Protein AF-A0A0Q8ZQS4-F1 (afdb_monomer_lite)

Structure (mmCIF, N/CA/C/O backbone):
data_AF-A0A0Q8ZQS4-F1
#
_entry.id   AF-A0A0Q8ZQS4-F1
#
loop_
_atom_site.group_PDB
_atom_site.id
_atom_site.type_symbol
_atom_site.label_atom_id
_atom_site.label_alt_id
_atom_site.label_comp_id
_atom_site.label_asym_id
_atom_site.label_entity_id
_atom_site.label_seq_id
_atom_site.pdbx_PDB_ins_code
_atom_site.Cartn_x
_atom_site.Cartn_y
_atom_site.Cartn_z
_atom_site.occupancy
_atom_site.B_iso_or_equiv
_atom_site.auth_seq_id
_atom_site.auth_comp_id
_atom_site.auth_asym_id
_atom_site.auth_atom_id
_atom_site.pdbx_PDB_model_num
ATOM 1 N N . MET A 1 1 ? -5.658 13.304 -2.889 1.00 61.09 1 MET A N 1
ATOM 2 C CA . MET A 1 1 ? -6.257 12.949 -1.589 1.00 61.09 1 MET A CA 1
ATOM 3 C C . MET A 1 1 ? -5.174 12.224 -0.826 1.00 61.09 1 MET A C 1
ATOM 5 O O . MET A 1 1 ? -4.507 11.416 -1.463 1.00 61.09 1 MET A O 1
ATOM 9 N N . TYR A 1 2 ? -4.907 12.568 0.432 1.00 70.38 2 TYR A N 1
ATOM 10 C CA . TYR A 1 2 ? -3.935 11.800 1.210 1.00 70.38 2 TYR A CA 1
ATOM 11 C C . TYR A 1 2 ? -4.625 10.543 1.742 1.00 70.38 2 TYR A C 1
ATOM 13 O O . TYR A 1 2 ? -5.796 10.599 2.107 1.00 70.38 2 TYR A O 1
ATOM 21 N N . VAL A 1 3 ? -3.916 9.413 1.773 1.00 75.56 3 VAL A N 1
ATOM 22 C CA . VAL A 1 3 ? -4.432 8.147 2.330 1.00 75.56 3 VAL A CA 1
ATOM 23 C C . VAL A 1 3 ? -4.877 8.333 3.788 1.00 75.56 3 VAL A C 1
ATOM 25 O O . VAL A 1 3 ? -5.878 7.762 4.218 1.00 75.56 3 VAL A O 1
ATOM 28 N N . ASP A 1 4 ? -4.187 9.211 4.517 1.00 71.12 4 ASP A N 1
ATOM 29 C CA . ASP A 1 4 ? -4.505 9.591 5.896 1.00 71.12 4 ASP A CA 1
ATOM 30 C C . ASP A 1 4 ? -5.866 10.294 6.054 1.00 71.12 4 ASP A C 1
ATOM 32 O O . ASP A 1 4 ? -6.446 10.261 7.140 1.00 71.12 4 ASP A O 1
ATOM 36 N N . ASP A 1 5 ? -6.407 10.882 4.981 1.00 77.75 5 ASP A N 1
ATOM 37 C CA . ASP A 1 5 ? -7.720 11.543 4.984 1.00 77.75 5 ASP A CA 1
ATOM 38 C C . ASP A 1 5 ? -8.883 10.546 4.811 1.00 77.75 5 ASP A C 1
ATOM 40 O O . ASP A 1 5 ? -10.052 10.941 4.856 1.00 77.75 5 ASP A O 1
ATOM 44 N N . ILE A 1 6 ? -8.584 9.260 4.600 1.00 79.38 6 ILE A N 1
ATOM 45 C CA . ILE A 1 6 ? -9.578 8.212 4.373 1.00 79.38 6 ILE A CA 1
ATOM 46 C C . ILE A 1 6 ? -9.881 7.508 5.695 1.00 79.38 6 ILE A C 1
ATOM 48 O O . ILE A 1 6 ? -8.994 7.011 6.401 1.00 79.38 6 ILE A O 1
ATOM 52 N N . PHE A 1 7 ? -11.166 7.490 6.043 1.00 74.56 7 PHE A N 1
ATOM 53 C CA . PHE A 1 7 ? -11.683 6.890 7.276 1.00 74.56 7 PHE A CA 1
ATOM 54 C C . PHE A 1 7 ? -12.496 5.620 7.018 1.00 74.56 7 PHE A C 1
ATOM 56 O O . PHE A 1 7 ? -12.752 4.866 7.955 1.00 74.56 7 PHE A O 1
ATOM 63 N N . ASP A 1 8 ? -12.891 5.377 5.767 1.00 84.94 8 ASP A N 1
ATOM 64 C CA . ASP A 1 8 ? -13.599 4.167 5.376 1.00 84.94 8 ASP A CA 1
ATOM 65 C C . ASP A 1 8 ? -12.604 3.078 4.958 1.00 84.94 8 ASP A C 1
ATOM 67 O O . ASP A 1 8 ? -11.739 3.269 4.100 1.00 84.94 8 ASP A O 1
ATOM 71 N N . LYS A 1 9 ? -12.735 1.908 5.581 1.00 86.38 9 LYS A N 1
ATOM 72 C CA . LYS A 1 9 ? -11.912 0.744 5.264 1.00 86.38 9 LYS A CA 1
ATOM 73 C C . LYS A 1 9 ? -12.215 0.208 3.866 1.00 86.38 9 LYS A C 1
ATOM 75 O O . LYS A 1 9 ? -11.289 -0.257 3.207 1.00 86.38 9 LYS A O 1
ATOM 80 N N . ASP A 1 10 ? -13.463 0.276 3.417 1.00 86.94 10 ASP A N 1
ATOM 81 C CA . ASP A 1 10 ? -13.852 -0.247 2.107 1.00 86.94 10 ASP A CA 1
ATOM 82 C C . ASP A 1 10 ? -13.266 0.617 0.978 1.00 86.94 10 ASP A C 1
ATOM 84 O O . ASP A 1 10 ? -12.799 0.089 -0.031 1.00 86.94 10 ASP A O 1
ATOM 88 N N . GLU A 1 11 ? -13.174 1.934 1.188 1.00 88.56 11 GLU A N 1
ATOM 89 C CA . GLU A 1 11 ? -12.486 2.854 0.275 1.00 88.56 11 GLU A CA 1
ATOM 90 C C . GLU A 1 11 ? -10.977 2.558 0.199 1.00 88.56 11 GLU A C 1
ATOM 92 O O . GLU A 1 11 ? -10.409 2.497 -0.893 1.00 88.56 11 GLU A O 1
ATOM 97 N N . LEU A 1 12 ? -10.328 2.284 1.338 1.00 90.94 12 LEU A N 1
ATOM 98 C CA . LEU A 1 12 ? -8.910 1.901 1.371 1.00 90.94 12 LEU A CA 1
ATOM 99 C C . LEU A 1 12 ? -8.633 0.567 0.675 1.00 90.94 12 LEU A C 1
ATOM 101 O O . LEU A 1 12 ? -7.585 0.422 0.050 1.00 90.94 12 LEU A O 1
ATOM 105 N N . LEU A 1 13 ? -9.547 -0.402 0.769 1.00 90.00 13 LEU A N 1
ATOM 106 C CA . LEU A 1 13 ? -9.420 -1.673 0.051 1.00 90.00 13 LEU A CA 1
ATOM 107 C C . LEU A 1 13 ? -9.532 -1.468 -1.465 1.00 90.00 13 LEU A C 1
ATOM 109 O O . LEU A 1 13 ? -8.736 -2.037 -2.206 1.00 90.00 13 LEU A O 1
ATOM 113 N N . GLY A 1 14 ? -10.438 -0.598 -1.921 1.00 92.00 14 GLY A N 1
ATOM 114 C CA . GLY A 1 14 ? -10.518 -0.216 -3.334 1.00 92.00 14 GLY A CA 1
ATOM 115 C C . GLY A 1 14 ? -9.226 0.435 -3.838 1.00 92.00 14 GLY A C 1
ATOM 116 O O . GLY A 1 14 ? -8.690 0.043 -4.873 1.00 92.00 14 GLY A O 1
ATOM 117 N N . LEU A 1 15 ? -8.659 1.366 -3.066 1.00 92.50 15 LEU A N 1
ATOM 118 C CA . LEU A 1 15 ? -7.374 1.984 -3.406 1.00 92.50 15 LEU A CA 1
ATOM 119 C C . LEU A 1 15 ? -6.214 0.988 -3.375 1.00 92.50 15 LEU A C 1
ATOM 121 O O . LEU A 1 15 ? -5.322 1.065 -4.218 1.00 92.50 15 LEU A O 1
ATOM 125 N N . GLN A 1 16 ? -6.222 0.033 -2.443 1.00 93.81 16 GLN A N 1
ATOM 126 C CA . GLN A 1 16 ? -5.222 -1.031 -2.400 1.00 93.81 16 GLN A CA 1
ATOM 127 C C . GLN A 1 16 ? -5.236 -1.854 -3.693 1.00 93.81 16 GLN A C 1
ATOM 129 O O . GLN A 1 16 ? -4.173 -2.149 -4.240 1.00 93.81 16 GLN A O 1
ATOM 134 N N . GLU A 1 17 ? -6.422 -2.203 -4.194 1.00 95.75 17 GLU A N 1
ATOM 135 C CA . GLU A 1 17 ? -6.577 -2.930 -5.455 1.00 95.75 17 GLU A CA 1
ATOM 136 C C . GLU A 1 17 ? -6.063 -2.111 -6.648 1.00 95.75 17 GLU A C 1
ATOM 138 O O . GLU A 1 17 ? -5.309 -2.631 -7.471 1.00 95.75 17 GLU A O 1
ATOM 143 N N . GLU A 1 18 ? -6.391 -0.819 -6.725 1.00 93.50 18 GLU A N 1
ATOM 144 C CA . GLU A 1 18 ? -5.900 0.068 -7.788 1.00 93.50 18 GLU A CA 1
ATOM 145 C C . GLU A 1 18 ? -4.371 0.212 -7.776 1.00 93.50 18 GLU A C 1
ATOM 147 O O . GLU A 1 18 ? -3.714 0.128 -8.820 1.00 93.50 18 GLU A O 1
ATOM 152 N N . VAL A 1 19 ? -3.779 0.392 -6.595 1.00 94.38 19 VAL A N 1
ATOM 153 C CA . VAL A 1 19 ? -2.324 0.477 -6.428 1.00 94.38 19 VAL A CA 1
ATOM 154 C C . VAL A 1 19 ? -1.657 -0.854 -6.777 1.00 94.38 19 VAL A C 1
ATOM 156 O O . VAL A 1 19 ? -0.626 -0.859 -7.453 1.00 94.38 19 VAL A O 1
ATO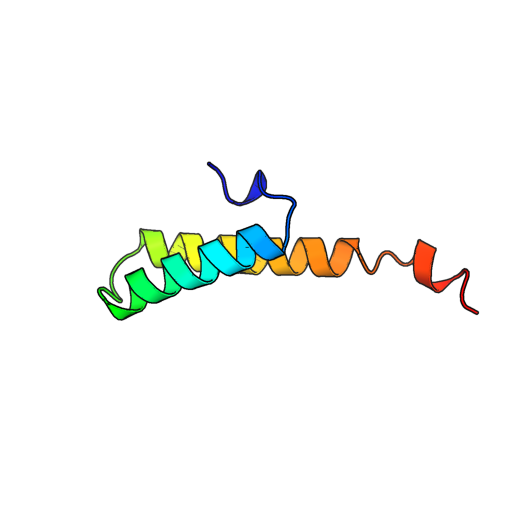M 159 N N . GLN A 1 20 ? -2.260 -1.984 -6.399 1.00 94.25 20 GLN A N 1
ATOM 160 C CA . GLN A 1 20 ? -1.753 -3.306 -6.761 1.00 94.25 20 GLN A CA 1
ATOM 161 C C . GLN A 1 20 ? -1.754 -3.513 -8.279 1.00 94.25 20 GLN A C 1
ATOM 163 O O . GLN A 1 20 ? -0.751 -3.960 -8.827 1.00 94.25 20 GLN A O 1
ATOM 168 N N . LEU A 1 21 ? -2.821 -3.119 -8.981 1.00 95.50 21 LEU A N 1
ATOM 169 C CA . LEU A 1 21 ? -2.875 -3.193 -10.446 1.00 95.50 21 LEU A CA 1
ATOM 170 C C . LEU A 1 21 ? -1.777 -2.348 -11.109 1.00 95.50 21 LEU A C 1
ATOM 172 O O . LEU A 1 21 ? -1.181 -2.767 -12.105 1.00 95.50 21 LEU A O 1
ATOM 176 N N . ASN A 1 22 ? -1.476 -1.175 -10.548 1.00 92.94 22 ASN A N 1
ATOM 177 C CA . ASN A 1 22 ? -0.392 -0.324 -11.034 1.00 92.94 22 ASN A CA 1
ATOM 178 C C . ASN A 1 22 ? 0.990 -0.955 -10.814 1.00 92.94 22 ASN A C 1
ATOM 180 O O . ASN A 1 22 ? 1.843 -0.860 -11.699 1.00 92.94 22 ASN A O 1
ATOM 184 N N . LEU A 1 23 ? 1.208 -1.622 -9.678 1.00 95.62 23 LEU A N 1
ATOM 185 C CA . LEU A 1 23 ? 2.440 -2.367 -9.404 1.00 95.62 23 LEU A CA 1
ATOM 186 C C . LEU A 1 23 ? 2.568 -3.615 -10.279 1.00 95.62 23 LEU A C 1
ATOM 188 O O . LEU A 1 23 ? 3.662 -3.914 -10.746 1.00 95.62 23 LEU A O 1
ATOM 192 N N . ASP A 1 24 ? 1.470 -4.311 -10.563 1.00 96.31 24 ASP A N 1
ATOM 193 C CA . ASP A 1 24 ? 1.476 -5.472 -11.456 1.00 96.31 24 ASP A CA 1
ATOM 194 C C . ASP A 1 24 ? 1.847 -5.064 -12.892 1.00 96.31 24 ASP A C 1
ATOM 196 O O . ASP A 1 24 ? 2.613 -5.754 -13.569 1.00 96.31 24 ASP A O 1
ATOM 200 N N . ALA A 1 25 ? 1.341 -3.916 -13.354 1.00 96.56 25 ALA A N 1
ATOM 201 C CA . ALA A 1 25 ? 1.656 -3.360 -14.668 1.00 96.56 25 ALA A CA 1
ATOM 202 C C . ALA A 1 25 ? 3.052 -2.711 -14.732 1.00 96.56 25 ALA A C 1
ATOM 204 O O . ALA A 1 25 ? 3.702 -2.740 -15.781 1.00 96.56 25 ALA A O 1
ATOM 205 N N . ASN A 1 26 ? 3.515 -2.117 -13.630 1.00 95.50 26 ASN A N 1
ATOM 206 C CA . ASN A 1 26 ? 4.824 -1.486 -13.513 1.00 95.50 26 ASN A CA 1
ATOM 207 C C . ASN A 1 26 ? 5.406 -1.648 -12.093 1.00 95.50 26 ASN A C 1
ATOM 209 O O . ASN A 1 26 ? 5.283 -0.740 -11.264 1.00 95.50 26 ASN A O 1
ATOM 213 N N . PRO A 1 27 ? 6.131 -2.750 -11.824 1.00 94.62 27 PRO A N 1
ATOM 214 C CA . PRO A 1 27 ? 6.666 -3.030 -10.489 1.00 94.62 27 PRO A CA 1
ATOM 215 C C . PRO A 1 27 ? 7.687 -2.003 -9.989 1.00 94.62 27 PRO A C 1
ATOM 217 O O . PRO A 1 27 ? 7.930 -1.910 -8.789 1.00 94.62 27 PRO A O 1
ATOM 220 N N . GLY A 1 28 ? 8.304 -1.241 -10.899 1.00 95.06 28 GLY A N 1
ATOM 221 C CA . GLY A 1 28 ? 9.275 -0.190 -10.581 1.00 95.06 28 GLY A CA 1
ATOM 222 C C . GLY A 1 28 ? 8.648 1.170 -10.271 1.00 95.06 28 GLY A C 1
ATOM 223 O O . GLY A 1 28 ? 9.374 2.156 -10.187 1.00 95.06 28 GLY A O 1
ATOM 224 N N . ASN A 1 29 ? 7.320 1.257 -10.161 1.00 94.38 29 ASN A N 1
ATOM 225 C CA . ASN A 1 29 ? 6.644 2.499 -9.818 1.00 94.38 29 ASN A CA 1
ATOM 226 C C . ASN A 1 29 ? 6.817 2.816 -8.323 1.00 94.38 29 ASN A C 1
ATOM 228 O O . ASN A 1 29 ? 6.051 2.332 -7.493 1.00 94.38 29 ASN A O 1
ATOM 232 N N . GLU A 1 30 ? 7.810 3.648 -7.995 1.00 95.38 30 GLU A N 1
ATOM 233 C CA . GLU A 1 30 ? 8.107 4.085 -6.621 1.00 95.38 30 GLU A CA 1
ATOM 234 C C . GLU A 1 30 ? 6.895 4.724 -5.931 1.00 95.38 30 GLU A C 1
ATOM 236 O O . GLU A 1 30 ? 6.651 4.456 -4.759 1.00 95.38 30 GLU A O 1
ATOM 241 N N . GLN A 1 31 ? 6.081 5.493 -6.665 1.00 92.31 31 GLN A N 1
ATOM 242 C CA . GLN A 1 31 ? 4.884 6.112 -6.096 1.00 92.31 31 GLN A CA 1
ATOM 243 C C . GLN A 1 31 ? 3.880 5.051 -5.644 1.00 92.31 31 GLN A C 1
ATOM 245 O O . GLN A 1 31 ? 3.398 5.106 -4.522 1.00 92.31 31 GLN A O 1
ATOM 250 N N . SER A 1 32 ? 3.615 4.044 -6.479 1.00 92.88 32 SER A N 1
ATOM 251 C CA . SER A 1 32 ? 2.695 2.962 -6.113 1.00 92.88 32 SER A CA 1
ATOM 252 C C . SER A 1 32 ? 3.239 2.083 -4.984 1.00 92.88 32 SER A C 1
ATOM 254 O O . SER A 1 32 ? 2.462 1.502 -4.233 1.00 92.88 32 SER A O 1
ATOM 256 N N . GLN A 1 33 ? 4.561 1.987 -4.826 1.00 94.12 33 GLN A N 1
ATOM 257 C CA . GLN A 1 33 ? 5.155 1.302 -3.676 1.00 94.12 33 GLN A CA 1
ATOM 258 C C . GLN A 1 33 ? 4.900 2.082 -2.381 1.00 94.12 33 GLN A C 1
ATOM 260 O O . GLN A 1 33 ? 4.442 1.490 -1.406 1.00 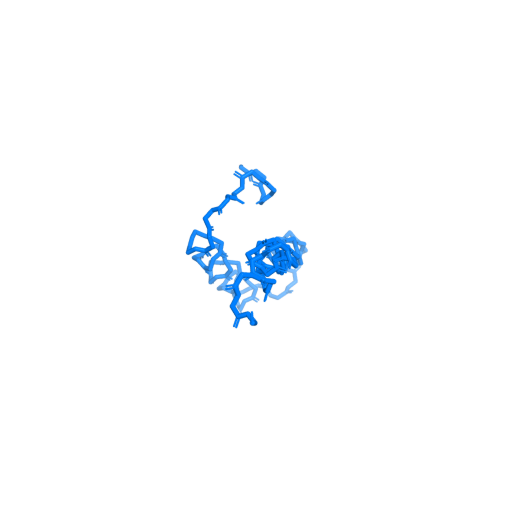94.12 33 GLN A O 1
ATOM 265 N N . TRP A 1 34 ? 5.128 3.400 -2.384 1.00 93.62 34 TRP A N 1
ATOM 266 C CA . TRP A 1 34 ? 4.827 4.260 -1.235 1.00 93.62 34 TRP A CA 1
ATOM 267 C C . TRP A 1 34 ? 3.332 4.272 -0.907 1.00 93.62 34 TRP A C 1
ATOM 269 O O . TRP A 1 34 ? 2.962 4.065 0.246 1.00 93.62 34 TRP A O 1
ATOM 279 N N . ASP A 1 35 ? 2.470 4.393 -1.920 1.00 92.38 35 ASP A N 1
ATOM 280 C CA . ASP A 1 35 ? 1.017 4.366 -1.733 1.00 92.38 35 ASP A CA 1
ATOM 281 C C . ASP A 1 35 ? 0.561 3.042 -1.087 1.00 92.38 35 ASP A C 1
ATOM 283 O O . ASP A 1 35 ? -0.283 3.040 -0.192 1.00 92.38 35 ASP A O 1
ATOM 287 N N . MET A 1 36 ? 1.143 1.903 -1.489 1.00 94.56 36 MET A N 1
ATOM 288 C CA . MET A 1 36 ? 0.829 0.593 -0.904 1.00 94.56 36 MET A CA 1
ATOM 289 C C . MET A 1 36 ? 1.229 0.512 0.576 1.00 94.56 36 MET A C 1
ATOM 291 O O . MET A 1 36 ? 0.489 -0.055 1.390 1.00 94.56 36 MET A O 1
ATOM 295 N N . GLU A 1 37 ? 2.388 1.067 0.938 1.00 93.31 37 GLU A N 1
ATOM 296 C CA . GLU A 1 37 ? 2.845 1.127 2.328 1.00 93.31 37 GLU A CA 1
ATOM 297 C C . GLU A 1 37 ? 1.911 1.991 3.184 1.00 93.31 37 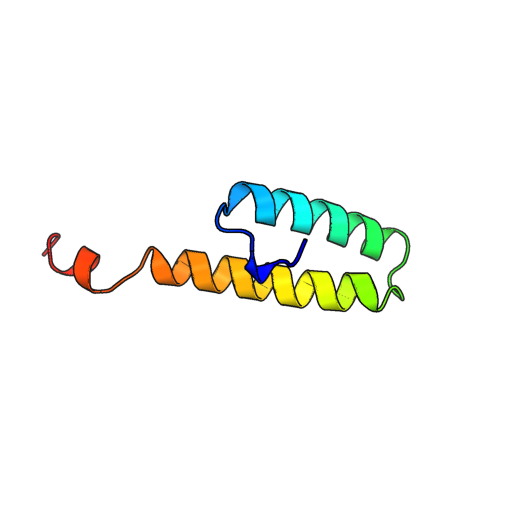GLU A C 1
ATOM 299 O O . GLU A 1 37 ? 1.481 1.539 4.251 1.00 93.31 37 GLU A O 1
ATOM 304 N N . ASP A 1 38 ? 1.534 3.175 2.701 1.00 92.56 38 ASP A N 1
ATOM 305 C CA . ASP A 1 38 ? 0.641 4.098 3.408 1.00 92.56 38 ASP A CA 1
ATOM 306 C C . ASP A 1 38 ? -0.766 3.502 3.584 1.00 92.56 38 ASP A C 1
ATOM 308 O O . ASP A 1 38 ? -1.304 3.477 4.697 1.00 92.56 38 ASP A O 1
ATOM 312 N N . ILE A 1 39 ? -1.346 2.926 2.522 1.00 92.81 39 ILE A N 1
ATOM 313 C CA . ILE A 1 39 ? -2.668 2.273 2.568 1.00 92.81 39 ILE A CA 1
ATOM 314 C C . ILE A 1 39 ? -2.659 1.117 3.567 1.00 92.81 39 ILE A C 1
ATOM 316 O O . ILE A 1 39 ? -3.553 0.998 4.412 1.00 92.81 39 ILE A O 1
ATOM 320 N N . THR A 1 40 ? -1.616 0.287 3.532 1.00 92.12 40 THR A N 1
ATOM 321 C C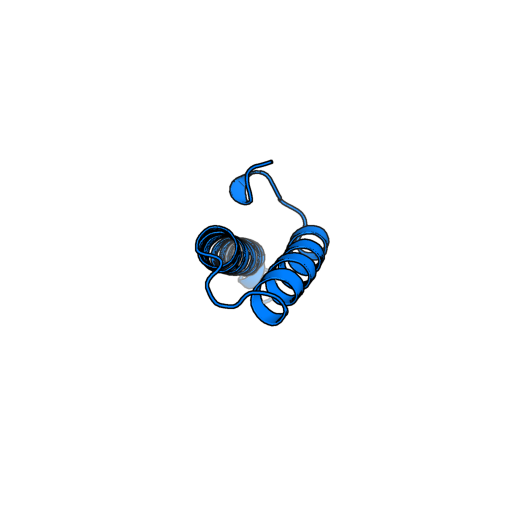A . THR A 1 40 ? -1.471 -0.835 4.463 1.00 92.12 40 THR A CA 1
ATOM 322 C C . THR A 1 40 ? -1.360 -0.346 5.908 1.00 92.12 40 THR A C 1
ATOM 324 O O . THR A 1 40 ? -1.968 -0.930 6.814 1.00 92.12 40 THR A O 1
ATOM 327 N N . GLN A 1 41 ? -0.614 0.731 6.160 1.00 90.88 41 GLN A N 1
ATOM 328 C CA . GLN A 1 41 ? -0.517 1.324 7.493 1.00 90.88 41 GLN A CA 1
ATOM 329 C C . GLN A 1 41 ? -1.870 1.856 7.976 1.00 90.88 41 GLN A C 1
ATOM 331 O O . GLN A 1 41 ? -2.268 1.552 9.105 1.00 90.88 41 GLN A O 1
ATOM 336 N N . ARG A 1 42 ? -2.616 2.566 7.125 1.00 90.50 42 ARG A N 1
ATOM 337 C CA . ARG A 1 42 ? -3.924 3.130 7.479 1.00 90.50 42 ARG A CA 1
ATOM 338 C C . ARG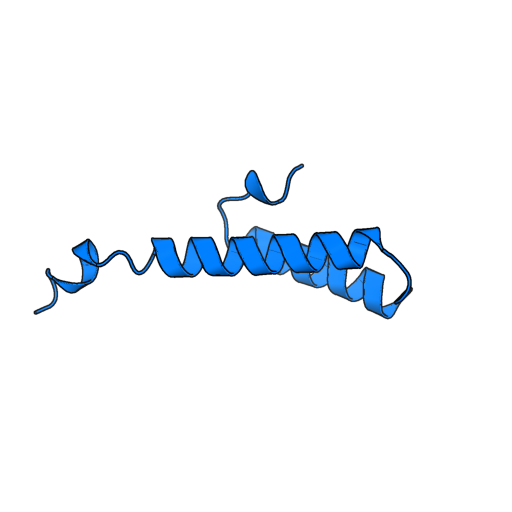 A 1 42 ? -4.973 2.057 7.773 1.00 90.50 42 ARG A C 1
ATOM 340 O O . ARG A 1 42 ? -5.654 2.135 8.795 1.00 90.50 42 ARG A O 1
ATOM 347 N N . ILE A 1 43 ? -5.048 0.997 6.963 1.00 89.88 43 ILE A N 1
ATOM 348 C CA . ILE A 1 43 ? -5.942 -0.153 7.211 1.00 89.88 43 ILE A CA 1
ATOM 349 C C . ILE A 1 43 ? -5.647 -0.794 8.576 1.00 89.88 43 ILE A C 1
ATOM 351 O O . ILE A 1 43 ? -6.567 -1.160 9.319 1.00 89.88 43 ILE A O 1
ATOM 355 N N . ASN A 1 44 ? -4.364 -0.922 8.926 1.00 87.31 44 ASN A N 1
ATOM 356 C CA . ASN A 1 44 ? -3.949 -1.458 10.220 1.00 87.31 44 ASN A CA 1
ATOM 357 C C . ASN A 1 44 ? -4.319 -0.526 11.382 1.00 87.31 44 ASN A C 1
ATOM 359 O O . ASN A 1 44 ? -4.749 -1.019 12.425 1.00 87.31 44 ASN A O 1
ATOM 363 N N . GLN A 1 45 ? -4.179 0.793 11.217 1.00 86.12 45 GLN A N 1
ATOM 364 C CA . GLN A 1 45 ? -4.615 1.776 12.214 1.00 86.12 45 GLN A CA 1
ATOM 365 C C . GLN A 1 45 ? -6.122 1.683 12.460 1.00 86.12 45 GLN A C 1
ATOM 367 O O . GLN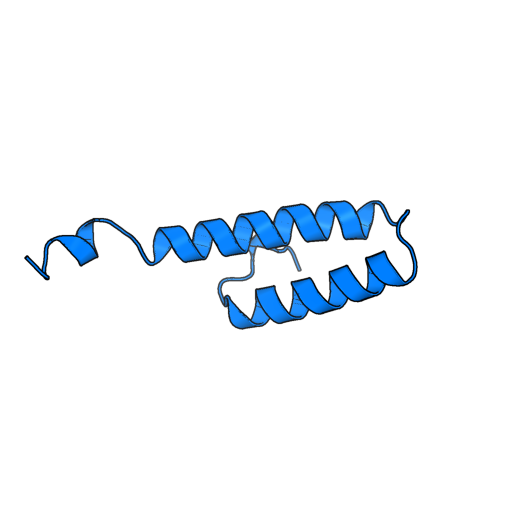 A 1 45 ? -6.523 1.447 13.595 1.00 86.12 45 GLN A O 1
ATOM 372 N N . LEU A 1 46 ? -6.943 1.742 11.407 1.00 85.50 46 LEU A N 1
ATOM 373 C CA . LEU A 1 46 ? -8.403 1.645 11.528 1.00 85.50 46 LEU A CA 1
ATOM 374 C C . LEU A 1 46 ? -8.837 0.312 12.152 1.00 85.50 46 LEU A C 1
ATOM 376 O O . LEU A 1 46 ? -9.719 0.272 13.003 1.00 85.50 46 LEU A O 1
ATOM 380 N N . THR A 1 47 ? -8.173 -0.792 11.797 1.00 82.12 47 THR A N 1
ATOM 381 C CA . THR A 1 47 ? -8.458 -2.100 12.409 1.00 82.12 47 THR A CA 1
ATOM 382 C C . THR A 1 47 ? -8.134 -2.111 13.909 1.00 82.12 47 THR A C 1
ATOM 384 O O . THR A 1 47 ? -8.850 -2.745 14.678 1.00 82.12 47 THR A O 1
ATOM 387 N N . ARG A 1 48 ? -7.085 -1.406 14.354 1.00 79.56 48 ARG A N 1
ATOM 388 C CA . ARG A 1 48 ? -6.734 -1.282 15.780 1.00 79.56 48 ARG A CA 1
ATOM 389 C C . ARG A 1 48 ? -7.635 -0.308 16.532 1.00 79.56 48 ARG A C 1
ATOM 391 O O . ARG A 1 48 ? -7.951 -0.580 17.681 1.00 79.56 48 ARG A O 1
ATOM 398 N N . GLU A 1 49 ? -8.061 0.786 15.907 1.00 69.06 49 GLU A N 1
ATOM 399 C CA . GLU A 1 49 ? -8.990 1.754 16.508 1.00 69.06 49 GLU A CA 1
ATOM 400 C C . GLU A 1 49 ? -10.343 1.109 16.836 1.00 69.06 49 GLU A C 1
ATOM 402 O O . GLU A 1 49 ? -10.878 1.326 17.925 1.00 69.06 49 GLU A O 1
ATOM 407 N N . VAL A 1 50 ? -10.841 0.238 15.949 1.00 60.88 50 VAL A N 1
ATOM 408 C CA . VAL A 1 50 ? -12.053 -0.571 16.180 1.00 60.88 50 VAL A CA 1
ATOM 409 C C . VAL A 1 50 ? -11.868 -1.568 17.336 1.00 60.88 50 VAL A C 1
ATOM 411 O O . VAL A 1 50 ? -12.828 -1.900 18.023 1.00 60.88 50 VAL A O 1
ATOM 414 N N . ILE A 1 51 ? -10.636 -2.005 17.615 1.00 59.25 51 ILE A N 1
ATOM 415 C CA . ILE A 1 51 ? -10.283 -2.849 18.770 1.00 59.25 51 ILE A CA 1
ATOM 416 C C . ILE A 1 51 ? -9.739 -1.954 19.899 1.00 59.25 51 ILE A C 1
ATOM 418 O O . ILE A 1 51 ? -8.658 -2.176 20.445 1.00 59.25 51 ILE A O 1
ATOM 422 N N . SER A 1 52 ? -10.471 -0.898 20.254 1.00 48.41 52 SER A N 1
ATOM 423 C CA . SER A 1 52 ? -10.146 -0.126 21.454 1.00 48.41 52 SER A CA 1
ATOM 424 C C . SER A 1 52 ? -10.517 -0.927 22.715 1.00 48.41 52 SER A C 1
ATOM 426 O O . SER A 1 52 ? -11.617 -1.480 22.789 1.00 48.41 52 SER A O 1
ATOM 428 N N . PRO A 1 53 ? -9.637 -0.994 23.736 1.00 53.53 53 PRO A N 1
ATOM 429 C CA . PRO A 1 53 ? -9.836 -1.821 24.934 1.00 53.53 53 PRO A CA 1
ATOM 430 C C . PRO A 1 53 ? -11.079 -1.447 25.756 1.00 53.53 53 PRO A C 1
ATOM 432 O O . PRO A 1 53 ? -11.563 -2.272 26.529 1.00 53.53 53 PRO A O 1
ATOM 435 N N . GLU A 1 54 ? -11.637 -0.250 25.561 1.00 52.22 54 GLU A N 1
ATOM 436 C CA . GLU A 1 54 ? -12.909 0.156 26.169 1.00 52.22 54 GLU A CA 1
ATOM 437 C C . GLU A 1 54 ? -14.097 -0.701 25.698 1.00 52.22 54 GLU A C 1
ATOM 439 O O . GLU A 1 54 ? -14.991 -0.964 26.495 1.00 52.22 54 GLU A O 1
ATOM 444 N N . GLN A 1 55 ? -14.089 -1.234 24.468 1.00 50.59 55 GLN A N 1
ATOM 445 C CA . GLN A 1 55 ? -15.168 -2.114 23.985 1.00 50.59 55 GLN A CA 1
ATOM 446 C C . GLN A 1 55 ? -15.028 -3.573 24.448 1.00 50.59 55 GLN A C 1
ATOM 448 O O . GLN A 1 55 ? -15.994 -4.332 24.407 1.00 50.59 55 GLN A O 1
ATOM 453 N N . VAL A 1 56 ? -13.843 -3.983 24.913 1.00 56.25 56 VAL A N 1
ATOM 454 C CA . VAL A 1 56 ? -13.592 -5.357 25.386 1.00 56.25 56 VAL A CA 1
ATOM 455 C C . VAL A 1 56 ? -14.072 -5.550 26.834 1.00 56.25 56 VAL A C 1
ATOM 457 O O . VAL A 1 56 ? -14.413 -6.665 27.227 1.00 56.25 56 VAL A O 1
ATOM 460 N N . LEU A 1 57 ? -14.154 -4.472 27.624 1.00 53.78 57 LEU A N 1
ATOM 461 C CA . LEU A 1 57 ? -14.550 -4.519 29.038 1.00 53.78 57 LEU A CA 1
ATOM 462 C C . LEU A 1 57 ? -16.066 -4.618 29.275 1.00 53.78 57 LEU A C 1
ATOM 464 O O . LEU A 1 57 ? -16.459 -5.128 30.317 1.00 53.78 57 LEU A O 1
ATOM 468 N N . GLU A 1 58 ? -16.921 -4.198 28.336 1.00 53.09 58 GLU A N 1
ATOM 469 C CA . GLU A 1 58 ? -18.384 -4.354 28.481 1.00 53.09 58 GLU A CA 1
ATOM 470 C C . GLU A 1 58 ? -18.894 -5.762 28.122 1.00 53.09 58 GLU A C 1
ATOM 472 O O . GLU A 1 58 ? -20.050 -6.091 28.383 1.00 53.09 58 GLU A O 1
ATOM 477 N N . ALA A 1 59 ? -18.039 -6.608 27.540 1.00 55.97 59 ALA A N 1
ATOM 478 C CA . ALA A 1 59 ? -18.381 -7.971 27.130 1.00 55.97 59 ALA A CA 1
ATOM 479 C C . ALA A 1 59 ? -17.898 -9.064 28.110 1.00 55.97 59 ALA A C 1
ATOM 481 O O . ALA A 1 59 ? -17.986 -10.247 27.772 1.00 55.97 59 ALA A O 1
ATOM 482 N N . SER A 1 60 ? -17.370 -8.689 29.286 1.00 47.88 60 SER A N 1
ATOM 483 C CA . SER A 1 60 ? -16.849 -9.614 30.315 1.00 47.88 60 SER A CA 1
ATOM 484 C C . SER A 1 60 ? -17.757 -9.729 31.537 1.00 47.88 60 SER A C 1
ATOM 486 O O . SER A 1 60 ? -18.256 -8.684 32.006 1.00 47.88 60 SER A O 1
#

Foldseek 3Di:
DQLVVDLDLVVLVVQLVVLVVVCVVPVPPPVSVVSNVRSVVVNVVNVVVVVDVVVVVVVD

Secondary structure (DSSP, 8-state):
--GGG---HHHHHHHHHHHHHHHHH-TT-HHHHHHHHHHHHHHHHHHHHHT-HHHHHTT-

Radius of gyration: 14.64 Å; chains: 1; bounding box: 28×23×45 Å

Sequence (60 aa):
MYVDDIFDKDELLGLQEEVQLNLDANPGNEQSQWDMEDITQRINQLTREVISPEQVLEAS

pLDDT: mean 82.15, std 15.47, range [47.88, 96.56]